Protein AF-A0A1T5MVR1-F1 (afdb_monomer)

Mean predicted aligned error: 7.12 Å

Foldseek 3Di:
DLVVLLVVLVVLLCCLVVPQLVPDPDVVCSLQRSLLVQLVVCVPPPLDDPVSSVLSSVVSNLVNVVCVVVVDSVVSSVVSSVVVVVCVVPVCSVDVVVSVVVVVVSVVVVVVVVVVVVVVVVPPD

Organism: NCBI:txid36842

Solvent-accessible surface area (backbone atoms only — not comparable to full-atom values): 6752 Å² total; per-residue (Å²): 107,71,69,57,33,40,52,48,22,40,50,52,44,42,45,29,64,62,40,45,30,65,70,38,86,48,82,89,44,16,40,58,54,22,7,51,50,55,26,52,65,40,72,80,42,95,84,57,44,75,68,56,38,54,51,38,30,52,50,26,38,52,51,39,52,48,37,72,73,67,72,52,64,65,67,56,25,51,51,41,20,52,49,52,54,49,33,72,77,66,50,39,97,79,35,69,68,57,57,51,55,49,53,50,51,50,53,52,48,50,53,50,53,55,49,54,59,54,53,63,61,63,74,62,126

InterPro domains:
  IPR003675 CAAX prenyl protease 2/Lysostaphin resistance protein A-like domain [PF02517] (2-85)

pLDDT: mean 83.32, std 13.63, range [38.28, 98.12]

Radius of gyration: 15.18 Å; Cα contacts (8 Å, |Δi|>4): 92; chains: 1; bounding box: 40×38×36 Å

Secondary structure (DSSP, 8-state):
-HHHHHHHHHHHHIIIIIIIHHH-S-TTTHHHHHHHHHHHHGGGSTT--HHHHHHHHHHHHHHHHHHHHH--SHHHHHHHHHHHHHHHHHTGGG-HHHHHHHHHHHHHHHHHHHHHHHHHTTS--

Sequence (125 aa):
MAAYYFFVGFSEEFLCRGYIYHAADTNKLKIIIQSLAFAGFHFISPEFNMVLFFMLLITGIIYGYLYKIIGNLWPLIIFHTIWDVGGTYTNYYNNPMIDFLWLIMVVLIIKFITVLTKNDCKQCF

Structure (mmCIF, N/CA/C/O backbone):
data_AF-A0A1T5MVR1-F1
#
_entry.id   AF-A0A1T5MVR1-F1
#
loop_
_atom_site.group_PDB
_atom_site.id
_atom_site.type_symbol
_atom_site.label_atom_id
_atom_site.label_alt_id
_atom_site.label_comp_id
_atom_site.label_asym_id
_atom_site.label_entity_id
_atom_site.label_seq_id
_atom_site.pdbx_PDB_ins_code
_atom_site.Cartn_x
_atom_site.Cartn_y
_atom_site.Cartn_z
_atom_site.occupancy
_atom_site.B_iso_or_equiv
_atom_site.auth_seq_id
_atom_site.auth_comp_id
_atom_site.auth_asym_id
_atom_site.auth_atom_id
_atom_site.pdbx_PDB_model_num
ATOM 1 N N . MET A 1 1 ? 0.768 -2.086 -21.384 1.00 80.69 1 MET A N 1
ATOM 2 C CA . MET A 1 1 ? 1.435 -1.740 -20.111 1.00 80.69 1 MET A CA 1
ATOM 3 C C . MET A 1 1 ? 0.512 -1.015 -19.145 1.00 80.69 1 MET A C 1
ATOM 5 O O . MET A 1 1 ? 0.251 -1.581 -18.100 1.00 80.69 1 MET A O 1
ATOM 9 N N . ALA A 1 2 ? -0.089 0.131 -19.490 1.00 83.31 2 ALA A N 1
ATOM 10 C CA . ALA A 1 2 ? -0.999 0.838 -18.571 1.00 83.31 2 ALA A CA 1
ATOM 11 C C . ALA A 1 2 ? -2.161 -0.023 -18.024 1.00 83.31 2 ALA A C 1
ATOM 13 O O . ALA A 1 2 ? -2.403 -0.030 -16.826 1.00 83.31 2 ALA A O 1
ATOM 14 N N . ALA A 1 3 ? -2.833 -0.806 -18.877 1.00 92.19 3 ALA A N 1
ATOM 15 C CA . ALA A 1 3 ? -3.911 -1.695 -18.433 1.00 92.19 3 ALA A CA 1
ATOM 16 C C . ALA A 1 3 ? -3.432 -2.790 -17.462 1.00 92.19 3 ALA A C 1
ATOM 18 O O . ALA A 1 3 ? -4.140 -3.114 -16.520 1.00 92.19 3 ALA A O 1
ATOM 19 N N . TYR A 1 4 ? -2.226 -3.331 -17.665 1.00 93.38 4 TYR A N 1
ATOM 20 C CA . TYR A 1 4 ? -1.636 -4.324 -16.763 1.00 93.38 4 TYR A CA 1
ATOM 21 C C . TYR A 1 4 ? -1.435 -3.732 -15.363 1.00 93.38 4 TYR A C 1
ATOM 23 O O . TYR A 1 4 ? -1.960 -4.277 -14.400 1.00 93.38 4 TYR A O 1
ATOM 31 N N . TYR A 1 5 ? -0.783 -2.570 -15.269 1.00 92.88 5 TYR A N 1
ATOM 32 C CA . TYR A 1 5 ? -0.577 -1.875 -13.995 1.00 92.88 5 TYR A CA 1
ATOM 33 C C . TYR A 1 5 ? -1.883 -1.437 -13.336 1.00 92.88 5 TYR A C 1
ATOM 35 O O . TYR A 1 5 ? -2.006 -1.483 -12.119 1.00 92.88 5 TYR A O 1
ATOM 43 N N . PHE A 1 6 ? -2.894 -1.086 -14.132 1.00 95.62 6 PHE A N 1
ATOM 44 C CA . PHE A 1 6 ? -4.223 -0.830 -13.594 1.00 95.62 6 PHE A CA 1
ATOM 45 C C . PHE A 1 6 ? -4.812 -2.071 -12.917 1.00 95.62 6 PHE A C 1
ATOM 47 O O . PHE A 1 6 ? -5.354 -1.963 -11.823 1.00 95.62 6 PHE A O 1
ATOM 54 N N . PHE A 1 7 ? -4.697 -3.252 -13.532 1.00 97.56 7 PHE A N 1
ATOM 55 C CA . PHE A 1 7 ? -5.181 -4.491 -12.920 1.00 97.56 7 PHE A CA 1
ATOM 56 C C . PHE A 1 7 ? -4.360 -4.910 -11.699 1.00 97.56 7 PHE A C 1
ATOM 58 O O . PHE A 1 7 ? -4.952 -5.442 -10.760 1.00 97.56 7 PHE A O 1
ATOM 65 N N . VAL A 1 8 ? -3.049 -4.652 -11.686 1.00 94.44 8 VAL A N 1
ATOM 66 C CA . VAL A 1 8 ? -2.192 -4.853 -10.504 1.00 94.44 8 VAL A CA 1
ATOM 67 C C . VAL A 1 8 ? -2.674 -3.961 -9.363 1.00 94.44 8 VAL A C 1
ATOM 69 O O . VAL A 1 8 ? -3.182 -4.480 -8.369 1.00 94.44 8 VAL A O 1
ATOM 72 N N . GLY A 1 9 ? -2.668 -2.638 -9.557 1.00 95.00 9 GLY A N 1
ATOM 73 C CA . GLY A 1 9 ? -3.126 -1.686 -8.546 1.00 95.00 9 GLY A CA 1
ATOM 74 C C . GLY A 1 9 ? -4.566 -1.950 -8.100 1.00 95.00 9 GLY A C 1
ATOM 75 O O . GLY A 1 9 ? -4.856 -1.968 -6.909 1.00 95.00 9 GLY A O 1
ATOM 76 N N . PHE A 1 10 ? -5.481 -2.249 -9.027 1.00 97.81 10 PHE A N 1
ATOM 77 C CA . PHE A 1 10 ? -6.850 -2.636 -8.679 1.00 97.81 10 PHE A CA 1
ATOM 78 C C . PHE A 1 10 ? -6.884 -3.866 -7.766 1.00 97.81 10 PHE A C 1
ATOM 80 O O . PHE A 1 10 ? -7.537 -3.834 -6.723 1.00 97.81 10 PHE A O 1
ATOM 87 N N . SER A 1 11 ? -6.195 -4.944 -8.147 1.00 97.75 11 SER A N 1
ATOM 88 C CA . SER A 1 11 ? -6.244 -6.220 -7.426 1.00 97.75 11 SER A CA 1
ATOM 89 C C . SER A 1 11 ? -5.609 -6.110 -6.044 1.00 97.75 11 SER A C 1
ATOM 91 O O . SER A 1 11 ? -6.170 -6.611 -5.068 1.00 97.75 11 SER A O 1
ATOM 93 N N . GLU A 1 12 ? -4.475 -5.420 -5.940 1.00 97.31 12 GLU A N 1
ATOM 94 C CA . GLU A 1 12 ? -3.764 -5.241 -4.677 1.00 97.31 12 GLU A CA 1
ATOM 95 C C . GLU A 1 12 ? -4.534 -4.345 -3.706 1.00 97.31 12 GLU A C 1
ATOM 97 O O . GLU A 1 12 ? -4.686 -4.699 -2.532 1.00 97.31 12 GLU A O 1
ATOM 102 N N . GLU A 1 13 ? -5.098 -3.230 -4.182 1.00 97.75 13 GLU A N 1
ATOM 103 C CA . GLU A 1 13 ? -5.934 -2.361 -3.350 1.00 97.75 13 GLU A CA 1
ATOM 104 C C . GLU A 1 13 ? -7.236 -3.054 -2.934 1.00 97.75 13 GLU A C 1
ATOM 106 O O . GLU A 1 13 ? -7.648 -2.964 -1.770 1.00 97.75 13 GLU A O 1
ATOM 111 N N . PHE A 1 14 ? -7.872 -3.788 -3.851 1.00 98.12 14 PHE A N 1
ATOM 112 C CA . PHE A 1 14 ? -9.082 -4.549 -3.553 1.00 98.12 14 PHE A CA 1
ATOM 113 C C . PHE A 1 14 ? -8.816 -5.633 -2.502 1.00 98.12 14 PHE A C 1
ATOM 115 O O . PHE A 1 14 ? -9.567 -5.748 -1.534 1.00 98.12 14 PHE A O 1
ATOM 122 N N . LEU A 1 15 ? -7.717 -6.381 -2.624 1.00 97.88 15 LEU A N 1
ATOM 123 C CA . LEU A 1 15 ? -7.339 -7.390 -1.638 1.00 97.88 15 LEU A CA 1
ATOM 124 C C . LEU A 1 15 ? -6.983 -6.755 -0.289 1.00 97.88 15 LEU A C 1
ATOM 126 O O . LEU A 1 15 ? -7.543 -7.130 0.741 1.00 97.88 15 LEU A O 1
ATOM 130 N N . CYS A 1 16 ? -6.074 -5.782 -0.269 1.00 97.81 16 CYS A N 1
ATOM 131 C CA . CYS A 1 16 ? -5.529 -5.260 0.982 1.00 97.81 16 CYS A CA 1
ATOM 132 C C . CYS A 1 16 ? -6.536 -4.364 1.719 1.00 97.81 16 CYS A C 1
ATOM 134 O O . CYS A 1 16 ? -6.769 -4.544 2.917 1.00 97.81 16 CYS A O 1
ATOM 136 N N . ARG A 1 17 ? -7.165 -3.410 1.021 1.00 96.56 17 ARG A N 1
ATOM 137 C CA . ARG A 1 17 ? -8.048 -2.397 1.632 1.00 96.56 17 ARG A CA 1
ATOM 138 C C . ARG A 1 17 ? -9.522 -2.761 1.483 1.00 96.56 17 ARG A C 1
ATOM 140 O O . ARG A 1 17 ? -10.313 -2.434 2.362 1.00 96.56 17 ARG A O 1
ATOM 147 N N . GLY A 1 18 ? -9.891 -3.467 0.416 1.00 96.06 18 GLY A N 1
ATOM 148 C CA . GLY A 1 18 ? -11.259 -3.953 0.217 1.00 96.06 18 GLY A CA 1
ATOM 149 C C . GLY A 1 18 ? -11.591 -5.216 1.018 1.00 96.06 18 GLY A C 1
ATOM 150 O O . GLY A 1 18 ? -12.694 -5.313 1.548 1.00 96.06 18 GLY A O 1
ATOM 151 N N . TYR A 1 19 ? -10.654 -6.158 1.158 1.00 97.50 19 TYR A N 1
ATOM 152 C CA . TYR A 1 19 ? -10.907 -7.426 1.852 1.00 97.50 19 TYR A CA 1
ATOM 153 C C . TYR A 1 19 ? -10.194 -7.523 3.206 1.00 97.50 19 TYR A C 1
ATOM 155 O O . TYR A 1 19 ? -10.858 -7.537 4.241 1.00 97.50 19 TYR A O 1
ATOM 163 N N . ILE A 1 20 ? -8.856 -7.537 3.239 1.00 97.50 20 ILE A N 1
ATOM 164 C CA . ILE A 1 20 ? -8.070 -7.802 4.463 1.00 97.50 20 ILE A CA 1
ATOM 165 C C . ILE A 1 20 ? -8.346 -6.756 5.552 1.00 97.50 20 ILE A C 1
ATOM 167 O O . ILE A 1 20 ? -8.545 -7.107 6.716 1.00 97.50 20 ILE A O 1
ATOM 171 N N . TYR A 1 21 ? -8.409 -5.472 5.186 1.00 96.69 21 TYR A N 1
ATOM 172 C CA . TYR A 1 21 ? -8.765 -4.395 6.114 1.00 96.69 21 TYR A CA 1
ATOM 173 C C . TYR A 1 21 ? -10.121 -4.642 6.798 1.00 96.69 21 TYR A C 1
ATOM 175 O O . TYR A 1 21 ? -10.266 -4.424 8.005 1.00 96.69 21 TYR A O 1
ATOM 183 N N . HIS A 1 22 ? -11.120 -5.105 6.044 1.00 95.12 22 HIS A N 1
ATOM 184 C CA . HIS A 1 22 ? -12.464 -5.358 6.565 1.00 95.12 22 HIS A CA 1
ATOM 185 C C . HIS A 1 22 ? -12.550 -6.666 7.347 1.00 95.12 22 HIS A C 1
ATOM 187 O O . HIS A 1 22 ? -13.184 -6.673 8.400 1.00 95.12 22 HIS A O 1
ATOM 193 N N . ALA A 1 23 ? -11.835 -7.704 6.909 1.00 95.94 23 ALA A N 1
ATOM 194 C CA . ALA A 1 23 ? -11.745 -9.004 7.574 1.00 95.94 23 ALA A CA 1
ATOM 195 C C . ALA A 1 23 ? -11.018 -8.959 8.930 1.00 95.94 23 ALA A C 1
ATOM 197 O O . ALA A 1 23 ? -11.213 -9.831 9.768 1.00 95.94 23 ALA A O 1
ATOM 198 N N . ALA A 1 24 ? -10.172 -7.956 9.173 1.00 93.62 24 ALA A N 1
ATOM 199 C CA . ALA A 1 24 ? -9.530 -7.787 10.470 1.00 93.62 24 ALA A CA 1
ATOM 200 C C . ALA A 1 24 ? -10.545 -7.327 11.540 1.00 93.62 24 ALA A C 1
ATOM 202 O O . ALA A 1 24 ? -11.034 -6.197 11.495 1.00 93.62 24 ALA A O 1
ATOM 203 N N . ASP A 1 25 ? -10.802 -8.161 12.551 1.00 87.50 25 ASP A N 1
ATOM 204 C CA . ASP A 1 25 ? -11.788 -7.889 13.616 1.00 87.50 25 ASP A CA 1
ATOM 205 C C . ASP A 1 25 ? -11.418 -6.700 14.513 1.00 87.50 25 ASP A C 1
ATOM 207 O O . ASP A 1 25 ? -12.268 -5.991 15.054 1.00 87.50 25 ASP A O 1
ATOM 211 N N . THR A 1 26 ? -10.120 -6.439 14.676 1.00 88.88 26 THR A N 1
ATOM 212 C CA . THR A 1 26 ? -9.643 -5.404 15.595 1.00 88.88 26 THR A CA 1
ATOM 213 C C . THR A 1 26 ? -9.427 -4.083 14.867 1.00 88.88 26 THR A C 1
ATOM 215 O O . THR A 1 26 ? -8.399 -3.895 14.218 1.00 88.88 26 THR A O 1
ATOM 218 N N . ASN A 1 27 ? -10.330 -3.115 15.069 1.00 80.50 27 ASN A N 1
ATOM 219 C CA . ASN A 1 27 ? -10.253 -1.754 14.502 1.00 80.50 27 ASN A CA 1
ATOM 220 C C . ASN A 1 27 ? -8.879 -1.075 14.647 1.00 80.50 27 ASN A C 1
ATOM 222 O O . ASN A 1 27 ? -8.461 -0.328 13.764 1.00 80.50 27 ASN A O 1
ATOM 226 N N . LYS A 1 28 ? -8.164 -1.332 15.750 1.00 81.44 28 LYS A N 1
ATOM 227 C CA . LYS A 1 28 ? -6.828 -0.765 16.004 1.00 81.44 28 LYS A CA 1
ATOM 228 C C . LYS A 1 28 ? -5.729 -1.388 15.137 1.00 81.44 28 LYS A C 1
ATOM 230 O O . LYS A 1 28 ? -4.722 -0.736 14.890 1.00 81.44 28 LYS A O 1
ATOM 235 N N . LEU A 1 29 ? -5.917 -2.626 14.683 1.00 91.75 29 LEU A N 1
ATOM 236 C CA . LEU A 1 29 ? -4.901 -3.403 13.974 1.00 91.75 29 LEU A CA 1
ATOM 237 C C . LEU A 1 29 ? -5.175 -3.538 12.475 1.00 91.75 29 LEU A C 1
ATOM 239 O O . LEU A 1 29 ? -4.250 -3.903 11.758 1.00 91.75 29 LEU A O 1
ATOM 243 N N . LYS A 1 30 ? -6.377 -3.196 11.982 1.00 95.50 30 LYS A N 1
ATOM 244 C CA . LYS A 1 30 ? -6.743 -3.311 10.553 1.00 95.50 30 LYS A CA 1
ATOM 245 C C . LYS A 1 30 ? -5.675 -2.729 9.627 1.00 95.50 30 LYS A C 1
ATOM 247 O O . LYS A 1 30 ? -5.257 -3.394 8.688 1.00 95.50 30 LYS A O 1
ATOM 252 N N . ILE A 1 31 ? -5.185 -1.522 9.938 1.00 95.69 31 ILE A N 1
ATOM 253 C CA . ILE A 1 31 ? -4.138 -0.842 9.158 1.00 95.69 31 ILE A CA 1
ATOM 254 C C . ILE A 1 31 ? -2.828 -1.631 9.192 1.00 95.69 31 ILE A C 1
ATOM 256 O O . ILE A 1 31 ? -2.220 -1.816 8.145 1.00 95.69 31 ILE A O 1
ATOM 260 N N . ILE A 1 32 ? -2.399 -2.111 10.358 1.00 96.62 32 ILE A N 1
ATOM 261 C CA . ILE A 1 32 ? -1.139 -2.853 10.500 1.00 96.62 32 ILE A CA 1
ATOM 262 C C . ILE A 1 32 ? -1.223 -4.186 9.750 1.00 96.62 32 ILE A C 1
ATOM 264 O O . ILE A 1 32 ? -0.339 -4.491 8.958 1.00 96.62 32 ILE A O 1
ATOM 268 N N . ILE A 1 33 ? -2.312 -4.935 9.940 1.00 97.12 33 ILE A N 1
ATOM 269 C CA . ILE A 1 33 ? -2.524 -6.256 9.335 1.00 97.12 33 ILE A CA 1
ATOM 270 C C . ILE A 1 33 ? -2.515 -6.161 7.808 1.00 97.12 33 ILE A C 1
ATOM 272 O O . ILE A 1 33 ? -1.753 -6.879 7.166 1.00 97.12 33 ILE A O 1
ATOM 276 N N . GLN A 1 34 ? -3.290 -5.245 7.216 1.00 97.25 34 GLN A N 1
ATOM 277 C CA . GLN A 1 34 ? -3.283 -5.094 5.757 1.00 97.25 34 GLN A CA 1
ATOM 278 C C . GLN A 1 34 ? -1.944 -4.577 5.217 1.00 97.25 34 GLN A C 1
ATOM 280 O O . GLN A 1 34 ? -1.552 -4.971 4.127 1.00 97.25 34 GLN A O 1
ATOM 285 N N . SER A 1 35 ? -1.210 -3.749 5.975 1.00 97.06 35 SER A N 1
ATOM 286 C CA . SER A 1 35 ? 0.107 -3.252 5.536 1.00 97.06 35 SER A CA 1
ATOM 287 C C . SER A 1 35 ? 1.150 -4.362 5.529 1.00 97.06 35 SER A C 1
ATOM 289 O O . SER A 1 35 ? 1.961 -4.439 4.612 1.00 97.06 35 SER A O 1
ATOM 291 N N . LEU A 1 36 ? 1.123 -5.226 6.549 1.00 97.50 36 LEU A N 1
ATOM 292 C CA . LEU A 1 36 ? 1.987 -6.399 6.625 1.00 97.50 36 LEU A CA 1
ATOM 293 C C . LEU A 1 36 ? 1.650 -7.404 5.526 1.00 97.50 36 LEU A C 1
ATOM 295 O O . LEU A 1 36 ? 2.566 -7.961 4.935 1.00 97.50 36 LEU A O 1
ATOM 299 N N . ALA A 1 37 ? 0.364 -7.610 5.225 1.00 96.75 37 ALA A N 1
ATOM 300 C CA . ALA A 1 37 ? -0.046 -8.458 4.110 1.00 96.75 37 ALA A CA 1
ATOM 301 C C . ALA A 1 37 ? 0.452 -7.895 2.770 1.00 96.75 37 ALA A C 1
ATOM 303 O O . ALA A 1 37 ? 1.090 -8.616 2.011 1.00 96.75 37 ALA A O 1
ATOM 304 N N . PHE A 1 38 ? 0.239 -6.598 2.525 1.00 96.56 38 PHE A N 1
ATOM 305 C CA . PHE A 1 38 ? 0.711 -5.900 1.329 1.00 96.56 38 PHE A CA 1
ATOM 306 C C . PHE A 1 38 ? 2.230 -6.038 1.139 1.00 96.56 38 PHE A C 1
ATOM 308 O O . PHE A 1 38 ? 2.686 -6.553 0.121 1.00 96.56 38 PHE A O 1
ATOM 315 N N . ALA A 1 39 ? 3.022 -5.659 2.145 1.00 95.69 39 ALA A N 1
ATOM 316 C CA . ALA A 1 39 ? 4.479 -5.777 2.082 1.00 95.69 39 ALA A CA 1
ATOM 317 C C . ALA A 1 39 ? 4.949 -7.244 2.018 1.00 95.69 39 ALA A C 1
ATOM 319 O O . ALA A 1 39 ? 5.930 -7.553 1.348 1.00 95.69 39 ALA A O 1
ATOM 320 N N . GLY A 1 40 ? 4.242 -8.157 2.689 1.00 95.69 40 GLY A N 1
ATOM 321 C CA . GLY A 1 40 ? 4.566 -9.583 2.727 1.00 95.69 40 GLY A CA 1
ATOM 322 C C . GLY A 1 40 ? 4.334 -10.305 1.400 1.00 95.69 40 GLY A C 1
ATOM 323 O O . GLY A 1 40 ? 5.120 -11.184 1.051 1.00 95.69 40 GLY A O 1
ATOM 324 N N . PHE A 1 41 ? 3.324 -9.915 0.614 1.00 93.38 41 PHE A N 1
ATOM 325 C CA . PHE A 1 41 ? 3.127 -10.464 -0.735 1.00 93.38 41 PHE A CA 1
ATOM 326 C C . PHE A 1 41 ? 4.311 -10.191 -1.665 1.00 93.38 41 PHE A C 1
ATOM 328 O O . PHE A 1 41 ? 4.536 -10.950 -2.599 1.00 93.38 41 PHE A O 1
ATOM 335 N N . HIS A 1 42 ? 5.119 -9.176 -1.371 1.00 92.38 42 HIS A N 1
ATOM 336 C CA . HIS A 1 42 ? 6.290 -8.836 -2.168 1.00 92.38 42 HIS A CA 1
ATOM 337 C C . HIS A 1 42 ? 7.533 -9.673 -1.824 1.00 92.38 42 HIS A C 1
ATOM 339 O O . HIS A 1 42 ? 8.566 -9.512 -2.467 1.00 92.38 42 HIS A O 1
ATOM 345 N N . PHE A 1 43 ? 7.461 -10.612 -0.868 1.00 92.69 43 PHE A N 1
ATOM 346 C CA . PHE A 1 43 ? 8.557 -11.566 -0.625 1.00 92.69 43 PHE A CA 1
ATOM 347 C C . PHE A 1 43 ? 8.848 -12.472 -1.826 1.00 92.69 43 PHE A C 1
ATOM 349 O O . PHE A 1 43 ? 9.954 -12.995 -1.939 1.00 92.69 43 PHE A O 1
ATOM 356 N N . ILE A 1 44 ? 7.869 -12.667 -2.711 1.00 89.44 44 ILE A N 1
ATOM 357 C CA . ILE A 1 44 ? 8.025 -13.458 -3.938 1.00 89.44 44 ILE A CA 1
ATOM 358 C C . ILE A 1 44 ? 8.418 -12.605 -5.154 1.00 89.44 44 ILE A C 1
ATOM 360 O O . ILE A 1 44 ? 8.593 -13.152 -6.243 1.00 89.44 44 ILE A O 1
ATOM 364 N N . SER A 1 45 ? 8.557 -11.285 -4.991 1.00 85.94 45 SER A N 1
ATOM 365 C CA . SER A 1 45 ? 8.964 -10.383 -6.069 1.00 85.94 45 SER A CA 1
ATOM 366 C C . SER A 1 45 ? 10.464 -10.534 -6.364 1.00 85.94 45 SER A C 1
ATOM 368 O O . SER A 1 45 ? 11.265 -10.552 -5.426 1.00 85.94 45 SER A O 1
ATOM 370 N N . PRO A 1 46 ? 10.884 -10.596 -7.641 1.00 85.12 46 PRO A N 1
ATOM 371 C CA . PRO A 1 46 ? 12.301 -10.659 -8.014 1.00 85.12 46 PRO A CA 1
ATOM 372 C C . PRO A 1 46 ? 13.148 -9.500 -7.467 1.00 85.12 46 PRO A C 1
ATOM 374 O O . PRO A 1 46 ? 14.341 -9.658 -7.221 1.00 85.12 46 PRO A O 1
ATOM 377 N N . GLU A 1 47 ? 12.531 -8.338 -7.263 1.00 81.00 47 GLU A N 1
ATOM 378 C CA . GLU A 1 47 ? 13.159 -7.097 -6.800 1.00 81.00 47 GLU A CA 1
ATOM 379 C C . GLU A 1 47 ? 13.232 -7.002 -5.265 1.00 81.00 47 GLU A C 1
ATOM 381 O O . GLU A 1 47 ? 13.661 -5.980 -4.712 1.00 81.00 47 GLU A O 1
ATOM 386 N N . PHE A 1 48 ? 12.796 -8.050 -4.555 1.00 85.94 48 PHE A N 1
ATOM 387 C CA . PHE A 1 48 ? 12.694 -8.045 -3.105 1.00 85.94 48 PHE A CA 1
ATOM 388 C C . PHE A 1 48 ? 14.034 -7.752 -2.420 1.00 85.94 48 PHE A C 1
ATOM 390 O O . PHE A 1 48 ? 15.060 -8.388 -2.661 1.00 85.94 48 PHE A O 1
ATOM 397 N N . ASN A 1 49 ? 13.991 -6.818 -1.474 1.00 87.56 49 ASN A N 1
ATOM 398 C CA . ASN A 1 49 ? 15.046 -6.581 -0.503 1.00 87.56 49 ASN A CA 1
ATOM 399 C C . ASN A 1 49 ? 14.448 -5.948 0.765 1.00 87.56 49 ASN A C 1
ATOM 401 O O . ASN A 1 49 ? 13.328 -5.435 0.753 1.00 87.56 49 ASN A O 1
ATOM 405 N N . MET A 1 50 ? 15.199 -5.957 1.870 1.00 87.31 50 MET A N 1
ATOM 406 C CA . MET A 1 50 ? 14.698 -5.450 3.156 1.00 87.31 50 MET A CA 1
ATOM 407 C C . MET A 1 50 ? 14.349 -3.957 3.121 1.00 87.31 50 MET A C 1
ATOM 409 O O . MET A 1 50 ? 13.425 -3.539 3.813 1.00 87.31 50 MET A O 1
ATOM 413 N N . VAL A 1 51 ? 15.046 -3.148 2.316 1.00 85.31 51 VAL A N 1
ATOM 414 C CA . VAL A 1 51 ? 14.729 -1.718 2.179 1.00 85.31 51 VAL A CA 1
ATOM 415 C C . VAL A 1 51 ? 13.373 -1.554 1.501 1.00 85.31 51 VAL A C 1
ATOM 4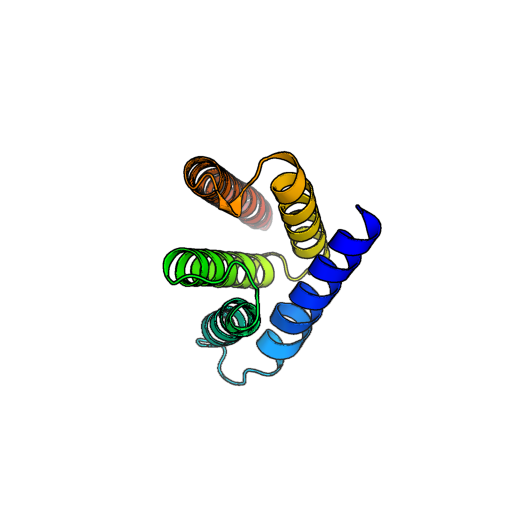17 O O . VAL A 1 51 ? 12.503 -0.874 2.044 1.00 85.31 51 VAL A O 1
ATOM 420 N N . LEU A 1 52 ? 13.160 -2.247 0.378 1.00 83.25 52 LEU A N 1
ATOM 421 C CA . LEU A 1 52 ? 11.885 -2.262 -0.336 1.00 83.25 52 LEU A CA 1
ATOM 422 C C . LEU A 1 52 ? 10.748 -2.758 0.564 1.00 83.25 52 LEU A C 1
ATOM 424 O O . LEU A 1 52 ? 9.691 -2.138 0.593 1.00 83.25 52 LEU A O 1
ATOM 428 N N . PHE A 1 53 ? 10.973 -3.802 1.366 1.00 89.31 53 PHE A N 1
ATOM 429 C CA . PHE A 1 53 ? 9.982 -4.282 2.333 1.00 89.31 53 PHE A CA 1
ATOM 430 C C . PHE A 1 53 ? 9.512 -3.178 3.287 1.00 89.31 53 PHE A C 1
ATOM 432 O O . PHE A 1 53 ? 8.310 -2.968 3.448 1.00 89.31 53 PHE A O 1
ATOM 439 N N . PHE A 1 54 ? 10.445 -2.453 3.914 1.00 88.69 54 PHE A N 1
ATOM 440 C CA . PHE A 1 54 ? 10.087 -1.374 4.836 1.00 88.69 54 PHE A CA 1
ATOM 441 C C . PHE A 1 54 ? 9.406 -0.206 4.119 1.00 88.69 54 PHE A C 1
ATOM 443 O O . PHE A 1 54 ? 8.461 0.363 4.668 1.00 88.69 54 PHE A O 1
ATOM 450 N N . MET A 1 55 ? 9.822 0.119 2.893 1.00 85.62 55 MET A N 1
ATOM 451 C CA . MET A 1 55 ? 9.160 1.148 2.086 1.00 85.62 55 MET A CA 1
ATOM 452 C C . MET A 1 55 ? 7.722 0.751 1.743 1.00 85.62 55 MET A C 1
ATOM 454 O O . MET A 1 55 ? 6.798 1.527 1.987 1.00 85.62 55 MET A O 1
ATOM 458 N N . LEU A 1 56 ? 7.504 -0.483 1.284 1.00 90.06 56 LEU A N 1
ATOM 459 C CA . LEU A 1 56 ? 6.172 -1.021 1.005 1.00 90.06 56 LEU A CA 1
ATOM 460 C C . LEU A 1 56 ? 5.314 -1.113 2.267 1.00 90.06 56 LEU A C 1
ATOM 462 O O . LEU A 1 56 ? 4.120 -0.831 2.209 1.00 90.06 56 LEU A O 1
ATOM 466 N N . LEU A 1 57 ? 5.900 -1.439 3.422 1.00 93.69 57 LEU A N 1
ATOM 467 C CA . LEU A 1 57 ? 5.191 -1.445 4.701 1.00 93.69 57 LEU A CA 1
ATOM 468 C C . LEU A 1 57 ? 4.715 -0.037 5.083 1.00 93.69 57 LEU A C 1
ATOM 470 O O . LEU A 1 57 ? 3.563 0.133 5.485 1.00 93.69 57 LEU A O 1
ATOM 474 N N . ILE A 1 58 ? 5.571 0.977 4.927 1.00 89.88 58 ILE A N 1
ATOM 475 C CA . ILE A 1 58 ? 5.229 2.383 5.193 1.00 89.88 58 ILE A CA 1
ATOM 476 C C . ILE A 1 58 ? 4.142 2.863 4.223 1.00 89.88 58 ILE A C 1
ATOM 478 O O . ILE A 1 58 ? 3.134 3.415 4.672 1.00 89.88 58 ILE A O 1
ATOM 482 N N . THR A 1 59 ? 4.290 2.598 2.922 1.00 89.31 59 THR A N 1
ATOM 483 C CA . THR A 1 59 ? 3.257 2.869 1.905 1.00 89.31 59 THR A CA 1
ATOM 484 C C . THR A 1 59 ? 1.951 2.165 2.264 1.00 89.31 59 THR A C 1
ATOM 486 O O . THR A 1 59 ? 0.884 2.781 2.257 1.00 89.31 59 THR A O 1
ATOM 489 N N . GLY A 1 60 ? 2.050 0.906 2.694 1.00 93.88 60 GLY A N 1
ATOM 490 C CA . GLY A 1 60 ? 0.979 0.082 3.233 1.00 93.88 60 GLY A CA 1
ATOM 491 C C . GLY A 1 60 ? 0.164 0.808 4.299 1.00 93.88 60 GLY A C 1
ATOM 492 O O . GLY A 1 60 ? -1.063 0.924 4.179 1.00 93.88 60 GLY A O 1
ATOM 493 N N . ILE A 1 61 ? 0.866 1.334 5.307 1.00 93.44 61 ILE A N 1
ATOM 494 C CA . ILE A 1 61 ? 0.295 2.055 6.451 1.00 93.44 61 ILE A CA 1
ATOM 495 C C . ILE A 1 61 ? -0.370 3.344 5.981 1.00 93.44 61 ILE A C 1
ATOM 497 O O . ILE A 1 61 ? -1.515 3.614 6.350 1.00 93.44 61 ILE A O 1
ATOM 501 N N . ILE A 1 62 ? 0.324 4.119 5.148 1.00 88.94 62 ILE A N 1
ATOM 502 C CA . ILE A 1 62 ? -0.170 5.389 4.618 1.00 88.94 62 ILE A CA 1
ATOM 503 C C . ILE A 1 62 ? -1.475 5.187 3.843 1.00 88.94 62 ILE A C 1
ATOM 505 O O . ILE A 1 62 ? -2.467 5.861 4.124 1.00 88.94 62 ILE A O 1
ATOM 509 N N . TYR A 1 63 ? -1.506 4.230 2.917 1.00 91.25 63 TYR A N 1
ATOM 510 C CA . TYR A 1 63 ? -2.693 3.923 2.120 1.00 91.25 63 TYR A CA 1
ATOM 511 C C . TYR A 1 63 ? -3.824 3.379 3.000 1.00 91.25 63 TYR A C 1
ATOM 513 O O . TYR A 1 63 ? -4.978 3.756 2.820 1.00 91.25 63 TYR A O 1
ATOM 521 N N . GLY A 1 64 ? -3.515 2.578 4.025 1.00 93.31 64 GLY A N 1
ATOM 522 C CA . GLY A 1 64 ? -4.507 2.142 5.012 1.00 93.31 64 GLY A CA 1
ATOM 523 C C . GLY A 1 64 ? -5.140 3.303 5.792 1.00 93.31 64 GLY A C 1
ATOM 524 O O . GLY A 1 64 ? -6.352 3.306 6.025 1.00 93.31 64 GLY A O 1
ATOM 525 N N . TYR A 1 65 ? -4.351 4.314 6.171 1.00 90.62 65 TYR A N 1
ATOM 526 C CA . TYR A 1 65 ? -4.866 5.544 6.784 1.00 90.62 65 TYR A CA 1
ATOM 527 C C . TYR A 1 65 ? -5.685 6.385 5.802 1.00 90.62 65 TYR A C 1
ATOM 529 O O . TYR A 1 65 ? -6.750 6.877 6.174 1.00 90.62 65 TYR A O 1
ATOM 537 N N . LEU A 1 66 ? -5.226 6.526 4.557 1.00 86.44 66 LEU A N 1
ATOM 538 C CA . LEU A 1 66 ? -5.962 7.235 3.509 1.00 86.44 66 LEU A CA 1
ATOM 539 C C . LEU A 1 66 ? -7.312 6.577 3.244 1.00 86.44 66 LEU A C 1
ATOM 541 O O . LEU A 1 66 ? -8.328 7.266 3.238 1.00 86.44 66 LEU A O 1
ATOM 545 N N . TYR A 1 67 ? -7.349 5.252 3.117 1.00 92.44 67 TYR A N 1
ATOM 546 C CA . TYR A 1 67 ? -8.592 4.512 2.946 1.00 92.44 67 TYR A CA 1
ATOM 547 C C . TYR A 1 67 ? -9.553 4.735 4.118 1.00 92.44 67 TYR A C 1
ATOM 549 O O . TYR A 1 67 ? -10.737 4.975 3.900 1.00 92.44 67 TYR A O 1
ATOM 557 N N . LYS A 1 68 ? -9.044 4.748 5.357 1.00 91.38 68 LYS A N 1
ATOM 558 C CA . LYS A 1 68 ? -9.853 5.044 6.549 1.00 91.38 68 LYS A CA 1
ATOM 559 C C . LYS A 1 68 ? -10.496 6.438 6.504 1.00 91.38 68 LYS A C 1
ATOM 561 O O . LYS A 1 68 ? -11.603 6.595 7.008 1.00 91.38 68 LYS A O 1
ATOM 566 N N . ILE A 1 69 ? -9.799 7.441 5.964 1.00 86.75 69 ILE A N 1
ATOM 567 C CA . ILE A 1 69 ? -10.287 8.830 5.886 1.00 86.75 69 ILE A CA 1
ATOM 568 C C . ILE A 1 69 ? -11.235 9.014 4.697 1.00 86.75 69 ILE A C 1
ATOM 570 O O . ILE A 1 69 ? -12.288 9.624 4.842 1.00 86.75 69 ILE A O 1
ATOM 574 N N . ILE A 1 70 ? -10.853 8.504 3.525 1.00 86.06 70 ILE A N 1
ATOM 575 C CA . ILE A 1 70 ? -11.564 8.715 2.258 1.00 86.06 70 ILE A CA 1
ATOM 576 C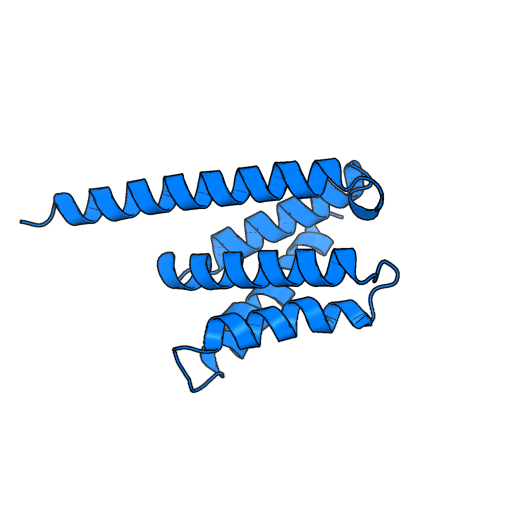 C . ILE A 1 70 ? -12.792 7.797 2.155 1.00 86.06 70 ILE A C 1
ATOM 578 O O . ILE A 1 70 ? -13.801 8.180 1.571 1.00 86.06 70 ILE A O 1
ATOM 582 N N . GLY A 1 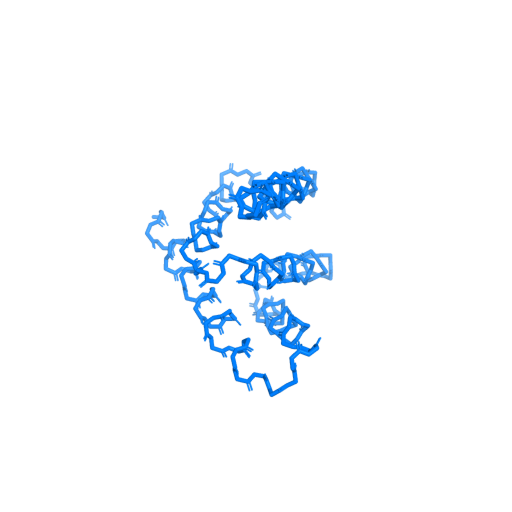71 ? -12.704 6.568 2.671 1.00 88.56 71 GLY A N 1
ATOM 583 C CA . GLY A 1 71 ? -13.757 5.555 2.554 1.00 88.56 71 GLY A CA 1
ATOM 584 C C . GLY A 1 71 ? -13.983 5.038 1.126 1.00 88.56 71 GLY A C 1
ATOM 585 O O . GLY A 1 71 ? -14.974 4.359 0.875 1.00 88.56 71 GLY A O 1
ATOM 586 N N . ASN A 1 72 ? -13.088 5.347 0.182 1.00 87.69 72 ASN A N 1
ATOM 587 C CA . ASN A 1 72 ? -13.205 4.990 -1.233 1.00 87.69 72 ASN A CA 1
ATOM 588 C C . ASN A 1 72 ? -11.874 4.427 -1.752 1.00 87.69 72 ASN A C 1
ATOM 590 O O . ASN A 1 72 ? -10.820 5.000 -1.483 1.00 87.69 72 ASN A O 1
ATOM 594 N N . LEU A 1 73 ? -11.925 3.314 -2.491 1.00 93.31 73 LEU A N 1
ATOM 595 C CA . LEU A 1 73 ? -10.748 2.648 -3.061 1.00 93.31 73 LEU A CA 1
ATOM 596 C C . LEU A 1 73 ? -10.231 3.318 -4.341 1.00 93.31 73 LEU A C 1
ATOM 598 O O . LEU A 1 73 ? -9.038 3.245 -4.616 1.00 93.31 73 LEU A O 1
ATOM 602 N N . TRP A 1 74 ? -11.091 3.982 -5.119 1.00 92.00 74 TRP A N 1
ATOM 603 C CA . TRP A 1 74 ? -10.735 4.496 -6.447 1.00 92.00 74 TRP A CA 1
ATOM 604 C C . TRP A 1 74 ? -9.516 5.424 -6.459 1.00 92.00 74 TRP A C 1
ATOM 606 O O . TRP A 1 74 ? -8.645 5.216 -7.305 1.00 92.00 74 TRP A O 1
ATOM 616 N N . PRO A 1 75 ? -9.378 6.395 -5.533 1.00 87.62 75 PRO A N 1
ATOM 617 C CA . PRO A 1 75 ? -8.185 7.231 -5.501 1.00 87.62 75 PRO A CA 1
ATOM 618 C C . PRO A 1 75 ? -6.914 6.410 -5.269 1.00 87.62 75 PRO A C 1
ATOM 620 O O . PRO A 1 75 ? -5.916 6.644 -5.940 1.00 87.62 75 PRO A O 1
ATOM 623 N N . LEU A 1 76 ? -6.959 5.418 -4.375 1.00 90.56 76 LEU A N 1
ATOM 624 C CA . LEU A 1 76 ? -5.812 4.564 -4.064 1.00 90.56 76 LEU A CA 1
ATOM 625 C C . LEU A 1 76 ? -5.428 3.700 -5.268 1.00 90.56 76 LEU A C 1
ATOM 627 O O . LEU A 1 76 ? -4.251 3.624 -5.597 1.00 90.56 76 LEU A O 1
ATOM 631 N N . ILE A 1 77 ? -6.414 3.131 -5.968 1.00 94.31 77 ILE A N 1
ATOM 632 C CA . ILE A 1 77 ? -6.202 2.337 -7.190 1.00 94.31 77 ILE A CA 1
ATOM 633 C C . ILE A 1 77 ? -5.509 3.179 -8.265 1.00 94.31 77 ILE A C 1
ATOM 635 O O . ILE A 1 77 ? -4.552 2.728 -8.894 1.00 94.31 77 ILE A O 1
ATOM 639 N N . ILE A 1 78 ? -5.969 4.417 -8.465 1.00 90.19 78 ILE A N 1
ATOM 640 C CA . ILE A 1 78 ? -5.377 5.336 -9.442 1.00 90.19 78 ILE A CA 1
ATOM 641 C C . ILE A 1 78 ? -3.948 5.702 -9.032 1.00 90.19 78 ILE A C 1
ATOM 643 O O . ILE A 1 78 ? -3.048 5.629 -9.866 1.00 90.19 78 ILE A O 1
ATOM 647 N N . PHE A 1 79 ? -3.716 6.056 -7.763 1.00 87.50 79 PHE A N 1
ATOM 648 C CA . PHE A 1 79 ? -2.375 6.387 -7.273 1.00 87.50 79 PHE A CA 1
ATOM 649 C C . PHE A 1 79 ? -1.401 5.216 -7.408 1.00 87.50 79 PHE A C 1
ATOM 651 O O . PHE A 1 79 ? -0.289 5.422 -7.888 1.00 87.50 79 PHE A O 1
ATOM 658 N N . HIS A 1 80 ? -1.833 4.004 -7.067 1.00 91.31 80 HIS A N 1
ATOM 659 C CA . HIS A 1 80 ? -1.044 2.788 -7.234 1.00 91.31 80 HIS A CA 1
ATOM 660 C C . HIS A 1 80 ? -0.723 2.538 -8.713 1.00 91.31 80 HIS A C 1
ATOM 662 O O . HIS A 1 80 ? 0.430 2.368 -9.090 1.00 91.31 80 HIS A O 1
ATOM 668 N N . THR A 1 81 ? -1.720 2.635 -9.594 1.00 92.00 81 THR A N 1
ATOM 669 C CA . THR A 1 81 ? -1.499 2.475 -11.040 1.00 92.00 81 THR A CA 1
ATOM 670 C C . THR A 1 81 ? -0.471 3.482 -11.566 1.00 92.00 81 THR A C 1
ATOM 672 O O . THR A 1 81 ? 0.415 3.128 -12.342 1.00 92.00 81 THR A O 1
ATOM 675 N N . ILE A 1 82 ? -0.578 4.750 -11.153 1.00 87.38 82 ILE A N 1
ATOM 676 C CA . ILE A 1 82 ? 0.368 5.807 -11.539 1.00 87.38 82 ILE A CA 1
ATOM 677 C C . ILE A 1 82 ? 1.768 5.498 -11.007 1.00 87.38 82 ILE A C 1
ATOM 679 O O . ILE A 1 82 ? 2.745 5.745 -11.716 1.00 87.38 82 ILE A O 1
ATOM 683 N N . TRP A 1 83 ? 1.866 4.961 -9.791 1.00 83.00 83 TRP A N 1
ATOM 684 C CA . TRP A 1 83 ? 3.127 4.541 -9.196 1.00 83.00 83 TRP A CA 1
ATOM 685 C C . TRP A 1 83 ? 3.822 3.481 -10.047 1.00 83.00 83 TRP A C 1
ATOM 687 O O . TRP A 1 83 ? 4.952 3.706 -10.478 1.00 83.00 83 TRP A O 1
ATOM 697 N N . ASP A 1 84 ? 3.138 2.388 -10.377 1.00 86.81 84 ASP A N 1
ATOM 698 C CA . ASP A 1 84 ? 3.746 1.292 -11.138 1.00 86.81 84 ASP A CA 1
ATOM 699 C C . ASP A 1 84 ? 4.143 1.722 -12.553 1.00 86.81 84 ASP A C 1
ATOM 701 O O . ASP A 1 84 ? 5.235 1.414 -13.050 1.00 86.81 84 ASP A O 1
ATOM 705 N N . VAL A 1 85 ? 3.267 2.497 -13.203 1.00 87.00 85 VAL A N 1
ATOM 706 C CA . VAL A 1 85 ? 3.542 3.082 -14.517 1.00 87.00 85 VAL A CA 1
ATOM 707 C C . VAL A 1 85 ? 4.783 3.969 -14.431 1.00 87.00 85 VAL A C 1
ATOM 709 O O . VAL A 1 85 ? 5.720 3.784 -15.205 1.00 87.00 85 VAL A O 1
ATOM 712 N N . GLY A 1 86 ? 4.828 4.900 -13.475 1.00 80.38 86 GLY A N 1
ATOM 713 C CA . GLY A 1 86 ? 5.965 5.796 -13.275 1.00 80.38 86 GLY A CA 1
ATOM 714 C C . GLY A 1 86 ? 7.254 5.043 -12.950 1.00 80.38 86 GLY A C 1
ATOM 715 O O . GLY A 1 86 ? 8.319 5.387 -13.474 1.00 80.38 86 GLY A O 1
ATOM 716 N N . GLY A 1 87 ? 7.157 3.981 -12.153 1.00 77.06 87 GLY A N 1
ATOM 717 C CA . GLY A 1 87 ? 8.306 3.193 -11.741 1.00 77.06 87 GLY A CA 1
ATOM 718 C C . GLY A 1 87 ? 8.980 2.456 -12.894 1.00 77.06 87 GLY A C 1
ATOM 719 O O . GLY A 1 87 ? 10.211 2.395 -12.969 1.00 77.06 87 GLY A O 1
ATOM 720 N N . THR A 1 88 ? 8.177 2.026 -13.865 1.00 78.38 88 THR A N 1
ATOM 721 C CA . THR A 1 88 ? 8.642 1.398 -15.109 1.00 78.38 88 THR A CA 1
ATOM 722 C C . THR A 1 88 ? 9.484 2.345 -15.965 1.00 78.38 88 THR A C 1
ATOM 724 O O . THR A 1 88 ? 10.460 1.923 -16.578 1.00 78.38 88 THR A O 1
ATOM 727 N N . TYR A 1 89 ? 9.139 3.636 -16.004 1.00 72.69 89 TYR A N 1
ATOM 728 C CA . TYR A 1 89 ? 9.846 4.626 -16.829 1.00 72.69 89 TYR A CA 1
ATOM 729 C C . TYR A 1 89 ? 11.072 5.243 -16.153 1.00 72.69 89 TYR A C 1
ATOM 731 O O . TYR A 1 89 ? 11.911 5.833 -16.831 1.00 72.69 89 TYR A O 1
ATOM 739 N N . THR A 1 90 ? 11.179 5.139 -14.831 1.00 67.81 90 THR A N 1
ATOM 740 C CA . THR A 1 90 ? 12.200 5.851 -14.046 1.00 67.81 90 THR A CA 1
ATOM 741 C C . THR A 1 90 ? 13.254 4.933 -13.428 1.00 67.81 90 THR A C 1
ATOM 743 O O . THR A 1 90 ? 14.168 5.434 -12.777 1.00 67.81 90 THR A O 1
ATOM 746 N N . ASN A 1 91 ? 13.182 3.613 -13.662 1.00 65.81 91 ASN A N 1
ATOM 747 C CA . ASN A 1 91 ? 14.010 2.612 -12.973 1.00 65.81 91 ASN A CA 1
ATOM 748 C C . ASN A 1 91 ? 13.937 2.774 -11.448 1.00 65.81 91 ASN A C 1
ATOM 750 O O . ASN A 1 91 ? 14.957 2.791 -10.760 1.00 65.81 91 ASN A O 1
ATOM 754 N N . TYR A 1 92 ? 12.715 2.905 -10.935 1.00 60.69 92 TYR A N 1
ATOM 755 C CA . TYR A 1 92 ? 12.408 3.193 -9.531 1.00 60.69 92 TYR A CA 1
ATOM 756 C C . TYR A 1 92 ? 13.182 2.305 -8.552 1.00 60.69 92 TYR A C 1
ATOM 758 O O . TYR A 1 92 ? 13.885 2.797 -7.677 1.00 60.69 92 TYR A O 1
ATOM 766 N N . TYR A 1 93 ? 13.173 0.992 -8.806 1.00 55.47 93 TYR A N 1
ATOM 767 C CA . TYR A 1 93 ? 13.861 -0.014 -7.993 1.00 55.47 93 TYR A CA 1
ATOM 768 C C . TYR A 1 93 ? 15.383 0.186 -7.887 1.00 55.47 93 TYR A C 1
ATOM 770 O O . TYR A 1 93 ? 16.011 -0.382 -6.998 1.00 55.47 93 TYR A O 1
ATOM 778 N N . ASN A 1 94 ? 15.982 1.004 -8.759 1.00 61.44 94 ASN A N 1
ATOM 779 C CA . ASN A 1 94 ? 17.410 1.312 -8.767 1.00 61.44 94 ASN A CA 1
ATOM 780 C C . ASN A 1 94 ? 17.733 2.736 -8.278 1.00 61.44 94 ASN A C 1
ATOM 782 O O . ASN A 1 94 ? 18.913 3.084 -8.199 1.00 61.44 94 ASN A O 1
ATOM 786 N N . ASN A 1 95 ? 16.734 3.576 -7.966 1.00 67.44 95 ASN A N 1
ATOM 787 C CA . ASN A 1 95 ? 16.959 4.959 -7.545 1.00 67.44 95 ASN A CA 1
ATOM 788 C C . ASN A 1 95 ? 16.129 5.347 -6.304 1.00 67.44 95 ASN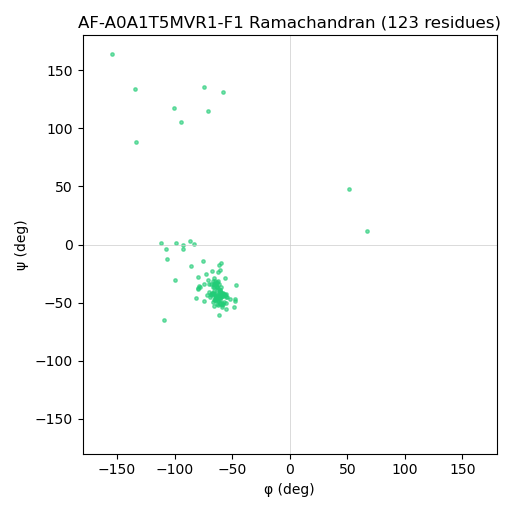 A C 1
ATOM 790 O O . ASN A 1 95 ? 15.068 5.963 -6.439 1.00 67.44 95 ASN A O 1
ATOM 794 N N . PRO A 1 96 ? 16.656 5.108 -5.087 1.00 65.81 96 PRO A N 1
ATOM 795 C CA . PRO A 1 96 ? 15.935 5.365 -3.839 1.00 65.81 96 PRO A CA 1
ATOM 796 C C . PRO A 1 96 ? 15.563 6.842 -3.634 1.00 65.81 96 PRO A C 1
ATOM 798 O O . PRO A 1 96 ? 14.689 7.152 -2.830 1.00 65.81 96 PRO A O 1
ATOM 801 N N . MET A 1 97 ? 16.200 7.780 -4.347 1.00 66.38 97 MET A N 1
ATOM 802 C CA . MET A 1 97 ? 15.851 9.202 -4.269 1.00 66.38 97 MET A CA 1
ATOM 803 C C . MET A 1 97 ? 14.438 9.474 -4.801 1.00 66.38 97 MET A C 1
ATOM 805 O O . MET A 1 97 ? 13.755 10.362 -4.288 1.00 66.38 97 MET A O 1
ATOM 809 N N . ILE A 1 98 ? 13.990 8.711 -5.803 1.00 66.75 98 ILE A N 1
ATOM 810 C CA . ILE A 1 98 ? 12.653 8.871 -6.376 1.00 66.75 98 ILE A CA 1
ATOM 811 C C . ILE A 1 98 ? 11.602 8.355 -5.379 1.00 66.75 98 ILE A C 1
ATOM 813 O O . ILE A 1 98 ? 10.656 9.095 -5.108 1.00 66.75 98 ILE A O 1
ATOM 817 N N . ASP A 1 99 ? 11.830 7.204 -4.731 1.00 65.94 99 ASP A N 1
ATOM 818 C CA . ASP A 1 99 ? 10.995 6.673 -3.636 1.00 65.94 99 ASP A CA 1
ATOM 819 C C . ASP A 1 99 ? 10.783 7.705 -2.525 1.00 65.94 99 ASP A C 1
ATOM 821 O O . ASP A 1 99 ? 9.655 7.953 -2.088 1.00 65.94 99 ASP A O 1
ATOM 825 N N . PHE A 1 100 ? 11.863 8.365 -2.093 1.00 68.94 100 PHE A N 1
ATOM 826 C CA . PHE A 1 100 ? 11.791 9.389 -1.050 1.00 68.94 100 PHE A CA 1
ATOM 827 C C . PHE A 1 100 ? 10.980 10.617 -1.476 1.00 68.94 100 PHE A C 1
ATOM 829 O O . PHE A 1 100 ? 10.143 11.099 -0.709 1.00 68.94 100 PHE A O 1
ATOM 836 N N . LEU A 1 101 ? 11.194 11.128 -2.692 1.00 69.44 101 LEU A N 1
ATOM 837 C CA . LEU A 1 101 ? 10.449 12.281 -3.217 1.00 69.44 101 LEU A CA 1
ATOM 838 C C . LEU A 1 101 ? 8.949 11.994 -3.324 1.00 69.44 101 LEU A C 1
ATOM 840 O O . LEU A 1 101 ? 8.110 12.866 -3.089 1.00 69.44 101 LEU A O 1
ATOM 844 N N . TRP A 1 102 ? 8.605 10.756 -3.637 1.00 70.12 102 TRP A N 1
ATOM 845 C CA . TRP A 1 102 ? 7.228 10.328 -3.821 1.00 70.12 102 TRP A CA 1
ATOM 846 C C . TRP A 1 102 ? 6.537 10.070 -2.477 1.00 70.12 102 TRP A C 1
ATOM 848 O O . TRP A 1 102 ? 5.396 10.493 -2.294 1.00 70.12 1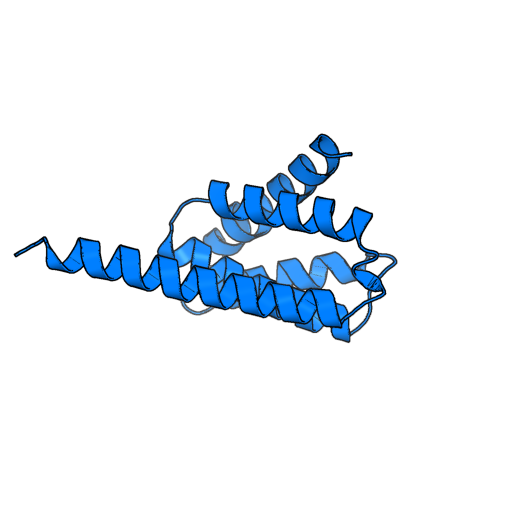02 TRP A 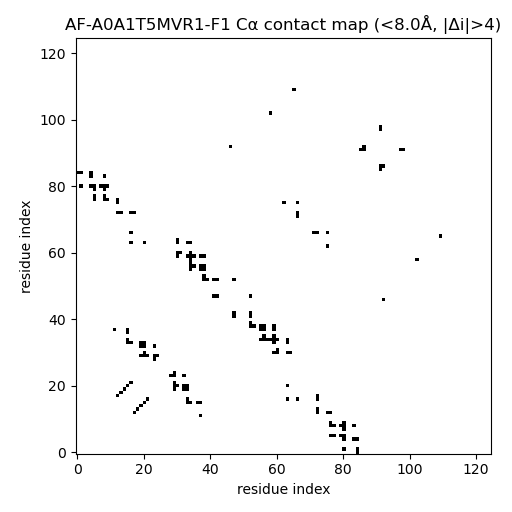O 1
ATOM 858 N N . LEU A 1 103 ? 7.245 9.519 -1.482 1.00 68.62 103 LEU A N 1
ATOM 859 C CA . LEU A 1 103 ? 6.782 9.499 -0.087 1.00 68.62 103 LEU A CA 1
ATOM 860 C C . LEU A 1 103 ? 6.489 10.915 0.427 1.00 68.62 103 LEU A C 1
ATOM 862 O O . LEU A 1 103 ? 5.447 11.144 1.044 1.00 68.62 103 LEU A O 1
ATOM 866 N N . ILE A 1 104 ? 7.361 11.884 0.124 1.00 74.81 104 ILE A N 1
ATOM 867 C CA . ILE A 1 104 ? 7.125 13.298 0.451 1.00 74.81 104 ILE A CA 1
ATOM 868 C C . ILE A 1 104 ? 5.852 13.799 -0.241 1.00 74.81 104 ILE A C 1
ATOM 870 O O . ILE A 1 104 ? 4.997 14.388 0.421 1.00 74.81 104 ILE A O 1
ATOM 874 N N . MET A 1 105 ? 5.683 13.534 -1.540 1.00 72.56 105 MET A N 1
ATOM 875 C CA . MET A 1 105 ? 4.484 13.931 -2.284 1.00 72.56 105 MET A CA 1
ATOM 876 C C . MET A 1 105 ? 3.208 13.336 -1.676 1.00 72.56 105 MET A C 1
ATOM 878 O O . MET A 1 105 ? 2.226 14.054 -1.494 1.00 72.56 105 MET A O 1
ATOM 882 N N . VAL A 1 106 ? 3.225 12.062 -1.279 1.00 70.62 106 VAL A N 1
ATOM 883 C CA . VAL A 1 106 ? 2.086 11.412 -0.616 1.00 70.62 106 VAL A CA 1
ATOM 884 C C . VAL A 1 106 ? 1.788 12.064 0.725 1.00 70.62 106 VAL A C 1
ATOM 886 O O . VAL A 1 106 ? 0.633 12.374 0.999 1.00 70.62 106 VAL A O 1
ATOM 889 N N . VAL A 1 107 ? 2.801 12.348 1.547 1.00 72.31 107 VAL A N 1
ATOM 890 C CA . VAL A 1 107 ? 2.610 13.057 2.824 1.00 72.31 107 VAL A CA 1
ATOM 891 C C . VAL A 1 107 ? 2.022 14.455 2.609 1.00 72.31 107 VAL A C 1
ATOM 893 O O . VAL A 1 107 ? 1.148 14.881 3.371 1.00 72.31 107 VAL A O 1
ATOM 896 N N . LEU A 1 108 ? 2.446 15.167 1.562 1.00 75.94 108 LEU A N 1
ATOM 897 C CA . LEU A 1 108 ? 1.883 16.469 1.197 1.00 75.94 108 LEU A CA 1
ATOM 898 C C . LEU A 1 108 ? 0.419 16.349 0.755 1.00 75.94 108 LEU A C 1
ATOM 900 O O . LEU A 1 108 ? -0.413 17.135 1.212 1.00 75.94 108 LEU A O 1
ATOM 904 N N . ILE A 1 109 ? 0.086 15.334 -0.047 1.00 72.19 109 ILE A N 1
ATOM 905 C CA . ILE A 1 109 ? -1.293 15.024 -0.448 1.00 72.19 109 ILE A CA 1
ATOM 906 C C . ILE A 1 109 ? -2.144 14.666 0.779 1.00 72.19 109 ILE A C 1
ATOM 908 O O . ILE A 1 109 ? -3.248 15.187 0.913 1.00 72.19 109 ILE A O 1
ATOM 912 N N . ILE A 1 110 ? -1.633 13.869 1.728 1.00 67.81 110 ILE A N 1
ATOM 913 C CA . ILE A 1 110 ? -2.314 13.573 3.003 1.00 67.81 110 ILE A CA 1
ATOM 914 C C . ILE A 1 110 ? -2.617 14.867 3.755 1.00 67.81 110 ILE A C 1
ATOM 916 O O . ILE A 1 110 ? -3.750 15.073 4.198 1.00 67.81 110 ILE A O 1
ATOM 920 N N . LYS A 1 111 ? -1.622 15.751 3.909 1.00 73.44 111 LYS A N 1
ATOM 921 C CA . LYS A 1 111 ? -1.803 17.043 4.585 1.00 73.44 111 LYS A CA 1
ATOM 922 C C . LYS A 1 111 ? -2.873 17.875 3.889 1.00 73.44 111 LYS A C 1
ATOM 924 O O . LYS A 1 111 ? -3.738 18.426 4.562 1.00 73.44 111 LYS A O 1
ATO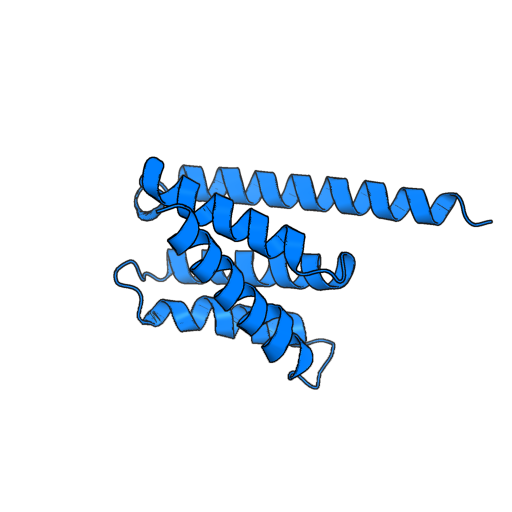M 929 N N . PHE A 1 112 ? -2.835 17.923 2.562 1.00 74.88 112 PHE A N 1
ATOM 930 C CA . PHE A 1 112 ? -3.795 18.656 1.751 1.00 74.88 112 PHE A CA 1
ATOM 931 C C . PHE A 1 112 ? -5.220 18.103 1.901 1.00 74.88 112 PHE A C 1
ATOM 933 O O . PHE A 1 112 ? -6.122 18.850 2.271 1.00 74.88 112 PHE A O 1
ATOM 940 N N . ILE A 1 113 ? -5.421 16.790 1.741 1.00 69.75 113 ILE A N 1
ATOM 941 C CA . ILE A 1 113 ? -6.728 16.130 1.919 1.00 69.75 113 ILE A CA 1
ATOM 942 C C . ILE A 1 113 ? -7.252 16.323 3.349 1.00 69.75 113 ILE A C 1
ATOM 944 O O . ILE A 1 113 ? -8.430 16.612 3.552 1.00 69.75 113 ILE A O 1
ATOM 948 N N . THR A 1 114 ? -6.383 16.217 4.357 1.00 66.62 114 THR A N 1
ATOM 949 C CA . THR A 1 114 ? -6.766 16.434 5.763 1.00 66.62 114 THR A CA 1
ATOM 950 C C . THR A 1 114 ? -7.190 17.885 6.019 1.00 66.62 114 THR A C 1
ATOM 952 O O . THR A 1 114 ? -8.068 18.138 6.839 1.00 66.62 114 THR A O 1
ATOM 955 N N . VAL A 1 115 ? -6.582 18.856 5.330 1.00 73.56 115 VAL A N 1
ATOM 956 C CA . VAL A 1 115 ? -6.994 20.268 5.392 1.00 73.56 115 VAL A CA 1
ATOM 957 C C . VAL A 1 115 ? -8.353 20.467 4.722 1.00 73.56 115 VAL A C 1
ATOM 959 O O . VAL A 1 115 ? -9.215 21.109 5.317 1.00 73.56 115 VAL A O 1
ATOM 962 N N . LEU A 1 116 ? -8.568 19.890 3.536 1.00 69.25 116 LEU A N 1
ATOM 963 C CA . LEU A 1 116 ? -9.849 19.983 2.827 1.00 69.25 116 LEU A CA 1
ATOM 964 C C . LEU A 1 116 ? -10.994 19.380 3.654 1.00 69.25 116 LEU A C 1
ATOM 966 O O . LEU A 1 116 ? -11.964 20.066 3.956 1.00 69.25 116 LEU A O 1
ATOM 970 N N . THR A 1 117 ? -10.815 18.155 4.145 1.00 64.56 117 THR A N 1
ATOM 971 C CA . THR A 1 117 ? -11.821 17.449 4.962 1.00 64.56 117 THR A CA 1
ATOM 972 C C . THR A 1 117 ? -12.100 18.129 6.309 1.00 64.56 117 THR A C 1
ATOM 974 O O . THR A 1 117 ? -13.227 18.097 6.802 1.00 64.56 117 THR A O 1
ATOM 977 N N . LYS A 1 118 ? -11.108 18.796 6.921 1.00 62.44 118 LYS A N 1
ATOM 978 C CA . LYS A 1 118 ? -11.330 19.622 8.124 1.00 62.44 118 LYS A CA 1
ATOM 979 C C . LYS A 1 118 ? -12.108 20.905 7.840 1.00 62.44 118 LYS A C 1
ATOM 981 O O . LYS A 1 118 ? -12.788 21.388 8.744 1.00 62.44 118 LYS A O 1
ATOM 986 N N . ASN A 1 119 ? -11.983 21.474 6.643 1.00 55.59 119 ASN A N 1
ATOM 987 C CA . ASN A 1 119 ? -12.697 22.692 6.270 1.00 55.59 119 ASN A CA 1
ATOM 988 C C . ASN A 1 119 ? -14.180 22.416 5.991 1.00 55.59 119 ASN A C 1
ATOM 990 O O . ASN A 1 119 ? -15.013 23.222 6.399 1.00 55.59 119 ASN A O 1
ATOM 994 N N . ASP A 1 120 ? -14.515 21.248 5.437 1.00 52.62 120 ASP A N 1
ATOM 995 C CA . ASP A 1 120 ? -15.911 20.818 5.257 1.00 52.62 120 ASP A CA 1
ATOM 996 C C . ASP A 1 120 ? -16.638 20.645 6.604 1.00 52.62 120 ASP A C 1
ATOM 998 O O . ASP A 1 120 ? -17.817 20.961 6.736 1.00 52.62 120 ASP A O 1
ATOM 1002 N N . CYS A 1 121 ? -15.919 20.234 7.655 1.00 51.47 121 CYS A N 1
ATOM 1003 C CA . CYS A 1 121 ? -16.483 20.083 8.999 1.00 51.47 121 CYS A CA 1
ATOM 1004 C C . CYS A 1 121 ? -16.714 21.419 9.737 1.00 51.47 121 CYS A C 1
ATOM 1006 O O . CYS A 1 121 ? -17.400 21.434 10.755 1.00 51.47 121 CYS A O 1
ATOM 1008 N N . LYS A 1 122 ? -16.145 22.535 9.253 1.00 48.41 122 LYS A N 1
ATOM 1009 C CA . LYS A 1 122 ? -16.322 23.879 9.840 1.00 48.41 122 LYS A CA 1
ATOM 1010 C C . LYS A 1 122 ? -17.470 24.682 9.222 1.00 48.41 122 LYS A C 1
ATOM 1012 O O . LYS A 1 122 ? -17.720 25.790 9.679 1.00 48.41 122 LYS A O 1
ATOM 1017 N N . GLN A 1 123 ? -18.137 24.161 8.190 1.00 48.28 123 GLN A N 1
ATOM 1018 C CA . GLN A 1 123 ? -19.345 24.770 7.616 1.00 48.28 123 GLN A CA 1
ATOM 1019 C C . GLN A 1 123 ? -20.646 24.121 8.115 1.00 48.28 123 GLN A C 1
ATOM 1021 O O . GLN A 1 123 ? -21.733 24.540 7.725 1.00 48.28 123 GLN A O 1
ATOM 1026 N N . CYS A 1 124 ? -2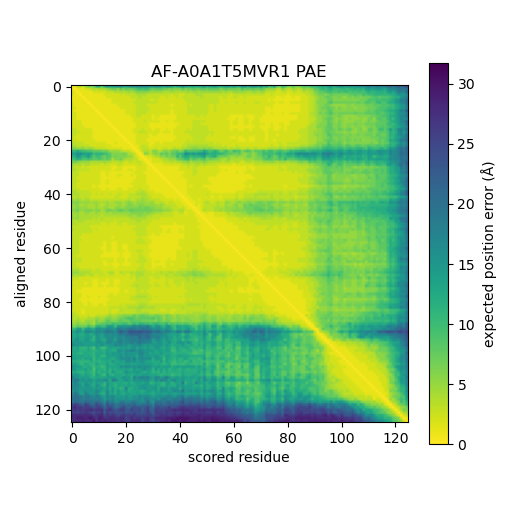0.546 23.133 9.005 1.00 51.44 124 CYS A N 1
ATOM 1027 C CA . CYS A 1 124 ? -21.673 22.630 9.776 1.00 51.44 124 CYS A CA 1
ATOM 1028 C C . CYS A 1 124 ? -21.599 23.248 11.179 1.00 51.44 124 CYS A C 1
ATOM 1030 O O . CYS A 1 124 ? -20.649 22.952 11.901 1.00 51.44 124 CYS A O 1
ATOM 1032 N N . PHE A 1 125 ? -22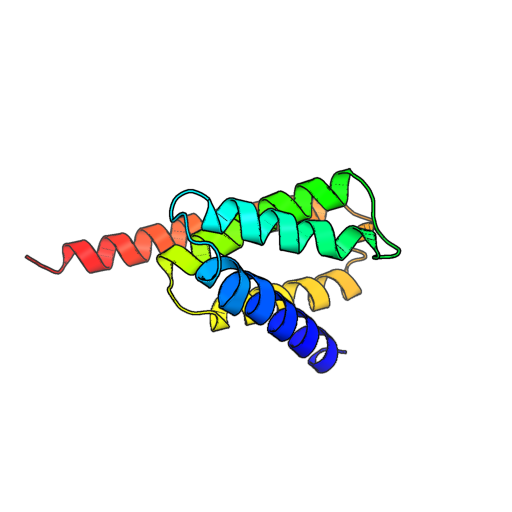.624 24.032 11.529 1.00 38.28 125 PHE A N 1
ATOM 1033 C CA . PHE A 1 125 ? -22.831 24.843 12.746 1.00 38.28 125 PHE A CA 1
ATOM 1034 C C . PHE A 1 125 ? -22.346 26.294 12.677 1.00 38.28 125 PHE A C 1
ATOM 1036 O O . PHE A 1 125 ? -21.124 26.545 12.738 1.00 38.28 125 PHE A O 1
#